Protein AF-A0A370K1T4-F1 (afdb_monomer)

Solvent-accessible surface area (backbone atoms only — not comparable to full-atom values): 5301 Å² total; per-residue (Å²): 133,56,52,65,56,52,51,53,51,26,31,76,65,66,53,79,54,71,67,59,52,51,53,38,52,53,54,34,35,78,73,46,36,68,42,41,48,54,48,50,36,52,50,42,63,69,42,47,84,76,45,57,79,83,36,34,63,56,44,48,52,50,35,52,50,46,50,51,53,43,50,73,80,45,74,80,54,64,64,43,59,54,53,51,71,64,73,65,81,80,91,122

Foldseek 3Di:
DALLVLLVVCLVVLHDDPVRLVVSLVVQCVVPNLLSLLLSLVVLVVCLVVDDPSSNVSSVVSNVSSVVVCCVPPVPPPVSNVVNVPPDPPDD

Secondary structure (DSSP, 8-state):
--HHHHHHHHHHHT---HHHHHHHHHHHHHHHHHHHHHHHHHHHHHHGGGS-GGGHHHHHHHHHHHHHHHHHH-TT-HHHHHHHHH-S----

Nearest PDB structures (foldseek):
  8u1z-assembly1_A  TM=4.145E-01  e=1.666E+00  Homo sapiens
  8xwx-assembly1_B  TM=4.145E-01  e=3.022E+00  Homo sapiens
  1pc2-assembly1_A  TM=3.973E-01  e=3.962E+00  Homo sapiens
  1nzn-assembly1_A  TM=4.051E-01  e=4.661E+00  Homo sapiens

Sequence (92 aa):
MSSAEKVWRSIGRGRAHPSEVLNTLIELDNRQGAVGLYALERELGRALPRLRPSARPLAQAWLEAVVLYRQTYYPEARLARLLCRTSLPAAG

Radius of gyration: 13.11 Å; Cα contacts (8 Å, |Δi|>4): 65; chains: 1; bounding box: 27×32×34 Å

Structure (mmCIF, N/CA/C/O backbone):
data_AF-A0A370K1T4-F1
#
_entry.id   AF-A0A370K1T4-F1
#
loop_
_atom_site.group_PDB
_atom_site.id
_atom_site.type_symbol
_atom_site.label_atom_id
_atom_site.label_alt_id
_atom_site.label_comp_id
_atom_site.label_asym_id
_atom_site.label_entity_id
_atom_site.label_seq_id
_atom_site.pdbx_PDB_ins_code
_atom_site.Cartn_x
_atom_site.Cartn_y
_atom_site.Cartn_z
_atom_site.occupancy
_atom_site.B_iso_or_equiv
_atom_site.auth_seq_id
_atom_site.auth_comp_id
_atom_site.auth_asym_id
_atom_site.auth_atom_id
_atom_site.pdbx_PDB_model_num
ATOM 1 N N . MET A 1 1 ? 7.511 -11.637 6.584 1.00 68.69 1 MET A N 1
ATOM 2 C CA . MET A 1 1 ? 6.272 -10.836 6.608 1.00 68.69 1 MET A CA 1
ATOM 3 C C . MET A 1 1 ? 6.097 -10.186 5.245 1.00 68.69 1 MET A C 1
ATOM 5 O O . MET A 1 1 ? 7.024 -9.516 4.798 1.00 68.69 1 MET A O 1
ATOM 9 N N . SER A 1 2 ? 4.973 -10.429 4.578 1.00 89.75 2 SER A N 1
ATOM 10 C CA . SER A 1 2 ? 4.635 -9.850 3.278 1.00 89.75 2 SER A CA 1
ATOM 11 C C . SER A 1 2 ? 4.364 -8.343 3.387 1.00 89.75 2 SER A C 1
ATOM 13 O O . SER A 1 2 ? 4.070 -7.821 4.466 1.00 89.75 2 SER A O 1
ATOM 15 N N . SER A 1 3 ? 4.448 -7.624 2.266 1.00 93.25 3 SER A N 1
ATOM 16 C CA . SER A 1 3 ? 4.108 -6.196 2.224 1.00 93.25 3 SER A CA 1
ATOM 17 C C . SER A 1 3 ? 2.638 -5.947 2.600 1.00 93.25 3 SER A C 1
ATOM 19 O O . SER A 1 3 ? 2.346 -4.985 3.303 1.00 93.25 3 SER A O 1
ATOM 21 N N . ALA A 1 4 ? 1.724 -6.856 2.236 1.00 91.12 4 ALA A N 1
ATOM 22 C CA . ALA A 1 4 ? 0.315 -6.787 2.635 1.00 91.12 4 ALA A CA 1
ATOM 23 C C . ALA A 1 4 ? 0.133 -6.933 4.159 1.00 91.12 4 ALA A C 1
ATOM 25 O O . ALA A 1 4 ? -0.606 -6.170 4.778 1.00 91.12 4 ALA A O 1
ATOM 26 N N . GLU A 1 5 ? 0.871 -7.842 4.805 1.00 93.44 5 GLU A N 1
ATOM 27 C CA . GLU A 1 5 ? 0.849 -7.978 6.269 1.00 93.44 5 GLU A CA 1
ATOM 28 C C . GLU A 1 5 ? 1.365 -6.712 6.977 1.00 93.44 5 GLU A C 1
ATOM 30 O O . GLU A 1 5 ? 0.830 -6.330 8.022 1.00 93.44 5 GLU A O 1
ATOM 35 N N . LYS A 1 6 ? 2.375 -6.029 6.414 1.00 95.62 6 LYS A N 1
ATOM 36 C CA . LYS A 1 6 ? 2.865 -4.735 6.930 1.00 95.62 6 LYS A CA 1
ATOM 37 C C . LYS A 1 6 ? 1.776 -3.667 6.874 1.00 95.62 6 LYS A C 1
ATOM 39 O O . LYS A 1 6 ? 1.545 -2.984 7.876 1.00 95.62 6 LYS A O 1
ATOM 44 N N . VAL A 1 7 ? 1.083 -3.572 5.739 1.00 96.94 7 VAL A N 1
ATOM 45 C CA . VAL A 1 7 ? -0.032 -2.639 5.532 1.00 96.94 7 VAL A CA 1
ATOM 46 C C . VAL A 1 7 ? -1.123 -2.889 6.572 1.00 96.94 7 VAL A C 1
ATOM 48 O O . VAL A 1 7 ? -1.430 -1.994 7.361 1.00 96.94 7 VAL A O 1
ATOM 51 N N . TRP A 1 8 ? -1.635 -4.118 6.672 1.00 96.94 8 TRP A N 1
ATOM 52 C CA . TRP A 1 8 ? -2.708 -4.446 7.615 1.00 96.94 8 TRP A CA 1
ATOM 53 C C . TRP A 1 8 ? -2.321 -4.267 9.075 1.00 96.94 8 TRP A C 1
ATOM 55 O O . TRP A 1 8 ? -3.130 -3.798 9.877 1.00 96.94 8 TRP A O 1
ATOM 65 N N . ARG A 1 9 ? -1.070 -4.566 9.431 1.00 96.12 9 ARG A N 1
ATOM 66 C CA . ARG A 1 9 ? -0.553 -4.287 10.772 1.00 96.12 9 ARG A CA 1
ATOM 67 C C . ARG A 1 9 ? -0.561 -2.792 11.082 1.00 96.12 9 ARG A C 1
ATOM 69 O O . ARG A 1 9 ? -0.914 -2.418 12.198 1.00 96.12 9 ARG A O 1
ATOM 76 N N . SER A 1 10 ? -0.169 -1.944 10.132 1.00 96.69 10 SER A N 1
ATOM 77 C CA . SER A 1 10 ? -0.175 -0.487 10.324 1.00 96.69 10 SER A CA 1
ATOM 78 C C . SER A 1 10 ? -1.601 0.063 10.470 1.00 96.69 10 SER A C 1
ATOM 80 O O . SER A 1 10 ? -1.867 0.829 11.395 1.00 96.69 10 SER A O 1
ATOM 82 N N . ILE A 1 11 ? -2.545 -0.433 9.658 1.00 96.44 11 ILE A N 1
ATOM 83 C CA . ILE A 1 11 ? -3.977 -0.111 9.749 1.00 96.44 11 ILE A CA 1
ATOM 84 C C . ILE A 1 11 ? -4.535 -0.535 11.111 1.00 96.44 11 ILE A C 1
ATOM 86 O O . ILE A 1 11 ? -5.174 0.266 11.787 1.00 96.44 11 ILE A O 1
ATOM 90 N N . GLY A 1 12 ? -4.238 -1.759 11.560 1.00 95.31 12 GLY A N 1
ATOM 91 C CA . GLY A 1 12 ? -4.661 -2.255 12.873 1.00 95.31 12 GLY A CA 1
ATOM 92 C C . GLY A 1 12 ? -4.086 -1.454 14.047 1.00 95.31 12 GLY A C 1
ATOM 93 O O . GLY A 1 12 ? -4.737 -1.332 15.080 1.00 95.31 12 GLY A O 1
ATOM 94 N N . ARG A 1 13 ? -2.892 -0.871 13.885 1.00 95.25 13 ARG A N 1
ATOM 95 C CA . ARG A 1 13 ? -2.266 0.032 14.867 1.00 95.25 13 ARG A CA 1
ATOM 96 C C . ARG A 1 13 ? -2.749 1.482 14.760 1.00 95.25 13 ARG A C 1
ATOM 98 O O . ARG A 1 13 ? -2.424 2.271 15.641 1.00 95.25 13 ARG A O 1
ATOM 105 N N . GLY A 1 14 ? -3.454 1.845 13.689 1.00 95.69 14 GLY A N 1
ATOM 106 C CA . GLY A 1 14 ? -3.905 3.213 13.431 1.00 95.69 14 GLY A CA 1
ATOM 107 C C . GLY A 1 14 ? -2.783 4.213 13.131 1.00 95.69 14 GLY A C 1
ATOM 108 O O . GLY A 1 14 ? -3.017 5.414 13.213 1.00 95.69 14 GLY A O 1
ATOM 109 N N . ARG A 1 15 ? -1.568 3.750 12.798 1.00 95.19 15 ARG A N 1
ATOM 110 C CA . ARG A 1 15 ? -0.431 4.624 12.462 1.00 95.19 15 ARG A CA 1
ATOM 111 C C . ARG A 1 15 ? 0.495 3.999 11.421 1.00 95.19 15 ARG A C 1
ATOM 113 O O . ARG A 1 15 ? 0.771 2.801 11.483 1.00 95.19 15 ARG A O 1
ATOM 120 N N . ALA A 1 16 ? 1.012 4.834 10.527 1.00 95.44 16 ALA A N 1
ATOM 121 C CA . ALA A 1 16 ? 2.088 4.514 9.594 1.00 95.44 16 ALA A CA 1
ATOM 122 C C . ALA A 1 16 ? 2.913 5.782 9.343 1.00 95.44 16 ALA A C 1
ATOM 124 O O . ALA A 1 16 ? 2.338 6.852 9.138 1.00 95.44 16 ALA A O 1
ATOM 125 N N . HIS A 1 17 ? 4.241 5.681 9.365 1.00 95.75 17 HIS A N 1
ATOM 126 C CA . HIS A 1 17 ? 5.093 6.805 8.974 1.00 95.75 17 HIS A CA 1
ATOM 127 C C . HIS A 1 17 ? 5.214 6.869 7.435 1.00 95.75 17 HIS A C 1
ATOM 129 O O . HIS A 1 17 ? 5.291 5.812 6.806 1.00 95.75 17 HIS A O 1
ATOM 135 N N . PRO A 1 18 ? 5.294 8.053 6.793 1.00 93.94 18 PRO A N 1
ATOM 136 C CA . PRO A 1 18 ? 5.383 8.150 5.330 1.00 93.94 18 PRO A CA 1
ATOM 137 C C . PRO A 1 18 ? 6.519 7.327 4.702 1.00 93.94 18 PRO A C 1
ATOM 139 O O . PRO A 1 18 ? 6.334 6.707 3.656 1.00 93.94 18 PRO A O 1
ATOM 142 N N . SER A 1 19 ? 7.680 7.250 5.361 1.00 96.69 19 SER A N 1
ATOM 143 C CA . SER A 1 19 ? 8.786 6.404 4.891 1.00 96.69 19 SER A CA 1
ATOM 144 C C . SER A 1 19 ? 8.469 4.907 4.968 1.00 96.69 19 SER A C 1
ATOM 146 O O . SER A 1 19 ? 8.868 4.160 4.081 1.00 96.69 19 SER A O 1
ATOM 148 N N . GLU A 1 20 ? 7.723 4.450 5.980 1.00 95.88 20 GLU A N 1
ATOM 149 C CA . GLU A 1 20 ? 7.276 3.053 6.071 1.00 95.88 20 GLU A CA 1
ATOM 150 C C . GLU A 1 20 ? 6.304 2.717 4.941 1.00 95.88 20 GLU A C 1
ATOM 152 O O . GLU A 1 20 ? 6.386 1.628 4.367 1.00 95.88 20 GLU A O 1
ATOM 157 N N . VAL A 1 21 ? 5.421 3.662 4.599 1.00 97.31 21 VAL A N 1
ATOM 158 C CA . VAL A 1 21 ? 4.491 3.532 3.472 1.00 97.31 21 VAL A CA 1
ATOM 159 C C . VAL A 1 21 ? 5.268 3.341 2.176 1.00 97.31 21 VAL A C 1
ATOM 161 O O . VAL A 1 21 ? 5.128 2.305 1.524 1.00 97.31 21 VAL A O 1
ATOM 164 N N . LEU A 1 22 ? 6.151 4.285 1.846 1.00 97.38 22 LEU A N 1
ATOM 165 C CA . LEU A 1 22 ? 6.924 4.246 0.606 1.00 97.38 22 LEU A CA 1
ATO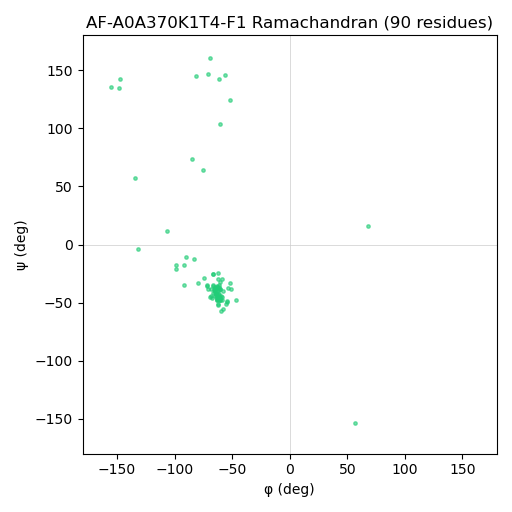M 166 C C . LEU A 1 22 ? 7.822 3.003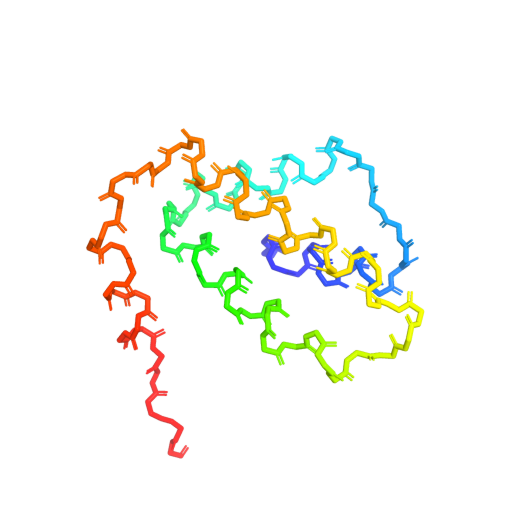 0.520 1.00 97.38 22 LEU A C 1
ATOM 168 O O . LEU A 1 22 ? 7.810 2.311 -0.496 1.00 97.38 22 LEU A O 1
ATOM 172 N N . ASN A 1 23 ? 8.537 2.663 1.596 1.00 97.88 23 ASN A N 1
ATOM 173 C CA . ASN A 1 23 ? 9.399 1.480 1.631 1.00 97.88 23 ASN A CA 1
ATOM 174 C C . ASN A 1 23 ? 8.610 0.185 1.406 1.00 97.88 23 ASN A C 1
ATOM 176 O O . ASN A 1 23 ? 9.087 -0.720 0.725 1.00 97.88 23 ASN A O 1
ATOM 180 N N . THR A 1 24 ? 7.395 0.094 1.952 1.00 98.31 24 THR A N 1
ATOM 181 C CA . THR A 1 24 ? 6.537 -1.084 1.768 1.00 98.31 24 THR A CA 1
ATOM 182 C C . THR A 1 24 ? 6.051 -1.209 0.323 1.00 98.31 24 THR A C 1
ATOM 184 O O . THR A 1 24 ? 5.991 -2.326 -0.194 1.00 98.31 24 THR A O 1
ATOM 187 N N . LEU A 1 25 ? 5.734 -0.089 -0.338 1.00 98.19 25 LEU A N 1
ATOM 188 C CA . LEU A 1 25 ? 5.343 -0.075 -1.752 1.00 98.19 25 LEU A CA 1
ATOM 189 C C . LEU A 1 25 ? 6.514 -0.444 -2.665 1.00 98.19 25 LEU A C 1
ATOM 191 O O . LEU A 1 25 ? 6.343 -1.304 -3.522 1.00 98.19 25 LEU A O 1
ATOM 195 N N . ILE A 1 26 ? 7.706 0.109 -2.419 1.00 97.69 26 ILE A N 1
ATOM 196 C CA . ILE A 1 26 ? 8.934 -0.257 -3.142 1.00 97.69 26 ILE A CA 1
ATOM 197 C C . ILE A 1 26 ? 9.235 -1.751 -2.968 1.00 97.69 26 ILE A C 1
ATOM 199 O O . ILE A 1 26 ? 9.537 -2.446 -3.931 1.00 97.69 26 ILE A O 1
ATOM 203 N N . GLU A 1 27 ? 9.129 -2.284 -1.748 1.00 98.06 27 GLU A N 1
ATOM 204 C CA . GLU A 1 27 ? 9.355 -3.711 -1.496 1.00 98.06 27 GLU A CA 1
ATOM 205 C C . GLU A 1 27 ? 8.320 -4.601 -2.198 1.00 98.06 27 GLU A C 1
ATOM 207 O O . GLU A 1 27 ? 8.670 -5.671 -2.699 1.00 98.06 27 GLU A O 1
ATOM 212 N N . LEU A 1 28 ? 7.049 -4.184 -2.221 1.00 97.75 28 LEU A N 1
ATOM 213 C CA . LEU A 1 28 ? 5.995 -4.893 -2.947 1.00 97.75 28 LEU A CA 1
ATOM 214 C C . LEU A 1 28 ? 6.275 -4.900 -4.451 1.00 97.75 28 LEU A C 1
ATOM 216 O O . LEU A 1 28 ? 6.219 -5.960 -5.073 1.00 97.75 28 LEU A O 1
ATOM 220 N N . ASP A 1 29 ? 6.612 -3.741 -5.007 1.00 96.75 29 ASP A N 1
ATOM 221 C CA . ASP A 1 29 ? 6.909 -3.572 -6.424 1.00 96.75 29 ASP A CA 1
ATOM 222 C C . ASP A 1 29 ? 8.142 -4.383 -6.842 1.00 96.75 29 ASP A C 1
ATOM 224 O O . ASP A 1 29 ? 8.078 -5.192 -7.761 1.00 96.75 29 ASP A O 1
ATOM 228 N N . ASN A 1 30 ? 9.230 -4.314 -6.075 1.00 96.75 30 ASN A N 1
ATOM 229 C CA . ASN A 1 30 ? 10.438 -5.095 -6.347 1.00 96.75 30 ASN A CA 1
ATOM 230 C C . ASN A 1 30 ? 10.193 -6.612 -6.363 1.00 96.75 30 ASN A C 1
ATOM 232 O O . ASN A 1 30 ? 10.909 -7.346 -7.039 1.00 96.75 30 ASN A O 1
ATOM 236 N N . ARG A 1 31 ? 9.213 -7.107 -5.596 1.00 96.12 31 ARG A N 1
ATOM 237 C CA . ARG A 1 31 ? 8.916 -8.546 -5.515 1.00 96.12 31 ARG A CA 1
ATOM 238 C C . ARG A 1 31 ? 7.867 -9.019 -6.511 1.00 96.12 31 ARG A C 1
ATOM 240 O O . ARG A 1 31 ? 7.916 -10.173 -6.922 1.00 96.12 31 ARG A O 1
ATOM 247 N N . GLN A 1 32 ? 6.870 -8.191 -6.806 1.00 94.75 32 GLN A N 1
ATOM 248 C CA . GLN A 1 32 ? 5.652 -8.614 -7.510 1.00 94.75 32 GLN A CA 1
ATOM 249 C C . GLN A 1 32 ? 5.274 -7.691 -8.675 1.00 94.75 32 GLN A C 1
ATOM 251 O O . GLN A 1 32 ? 4.297 -7.956 -9.382 1.00 94.75 32 GLN A O 1
ATOM 256 N N . GLY A 1 33 ? 6.019 -6.608 -8.871 1.00 93.88 33 GLY A N 1
ATOM 257 C CA . GLY A 1 33 ? 5.758 -5.581 -9.866 1.00 93.88 33 GLY A CA 1
ATOM 258 C C . GLY A 1 33 ? 4.370 -4.95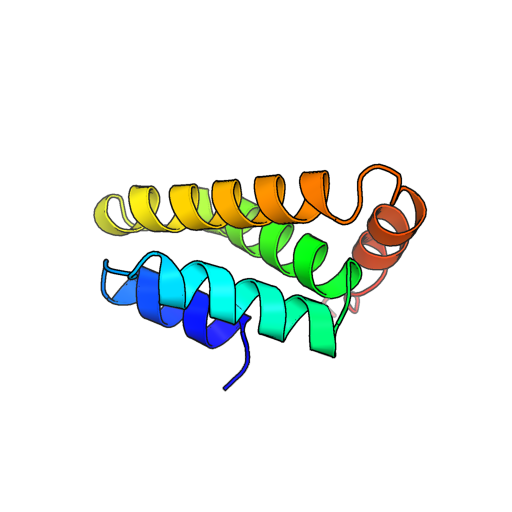5 -9.731 1.00 93.88 33 GLY A C 1
ATOM 259 O O . GLY A 1 33 ? 3.693 -5.023 -8.696 1.00 93.88 33 GLY A O 1
ATOM 260 N N . ALA A 1 34 ? 3.878 -4.456 -10.864 1.00 93.25 34 ALA A N 1
ATOM 261 C CA . ALA A 1 34 ? 2.523 -3.933 -11.008 1.00 93.25 34 ALA A CA 1
ATOM 262 C C . ALA A 1 34 ? 1.426 -4.900 -10.525 1.00 93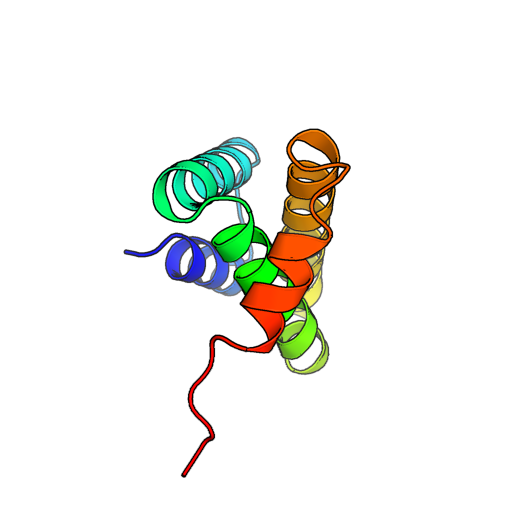.25 34 ALA A C 1
ATOM 264 O O . ALA A 1 34 ? 0.398 -4.450 -10.017 1.00 93.25 34 ALA A O 1
ATOM 265 N N . VAL A 1 35 ? 1.618 -6.217 -10.673 1.00 93.00 35 VAL A N 1
ATOM 266 C CA . VAL A 1 35 ? 0.614 -7.222 -10.283 1.00 93.00 35 VAL A CA 1
ATOM 267 C C . VAL A 1 35 ? 0.362 -7.186 -8.775 1.00 93.00 35 VAL A C 1
ATOM 269 O O . VAL A 1 35 ? -0.796 -7.196 -8.350 1.00 93.00 35 VAL A O 1
ATOM 272 N N . GLY A 1 36 ? 1.423 -7.082 -7.971 1.00 94.94 36 GLY A N 1
ATOM 273 C CA . GLY A 1 36 ? 1.308 -6.955 -6.518 1.00 94.94 36 GLY A CA 1
ATOM 274 C C . GLY A 1 36 ? 0.610 -5.663 -6.097 1.00 94.94 36 GLY A C 1
ATOM 275 O O . GLY A 1 36 ? -0.272 -5.689 -5.239 1.00 94.94 36 GLY A O 1
ATOM 276 N N . LEU A 1 37 ? 0.935 -4.544 -6.753 1.00 96.12 37 LEU A N 1
ATOM 277 C CA . LEU A 1 37 ? 0.306 -3.246 -6.486 1.00 96.12 37 LEU A CA 1
ATOM 278 C C . LEU A 1 37 ? -1.207 -3.271 -6.765 1.00 96.12 37 LEU A C 1
ATOM 280 O O . LEU A 1 37 ? -1.998 -2.862 -5.919 1.00 96.12 37 LEU A O 1
ATOM 284 N N . TYR A 1 38 ? -1.630 -3.809 -7.914 1.00 95.38 38 TYR A N 1
ATOM 285 C CA . TYR A 1 38 ? -3.055 -3.961 -8.244 1.00 95.38 38 TYR A CA 1
ATOM 286 C C . TYR A 1 38 ? -3.782 -4.932 -7.305 1.00 95.38 38 TYR A C 1
ATOM 288 O O . TYR A 1 38 ? -4.959 -4.727 -6.994 1.00 95.38 38 TYR A O 1
ATOM 296 N N . ALA A 1 39 ? -3.113 -6.004 -6.870 1.00 95.38 39 ALA A N 1
ATOM 297 C CA . ALA A 1 39 ? -3.684 -6.936 -5.905 1.00 95.38 39 ALA A CA 1
ATOM 298 C C . ALA A 1 39 ? -3.950 -6.242 -4.561 1.00 95.38 39 ALA A C 1
ATOM 300 O O . ALA A 1 39 ? -5.070 -6.334 -4.056 1.00 95.38 39 ALA A O 1
AT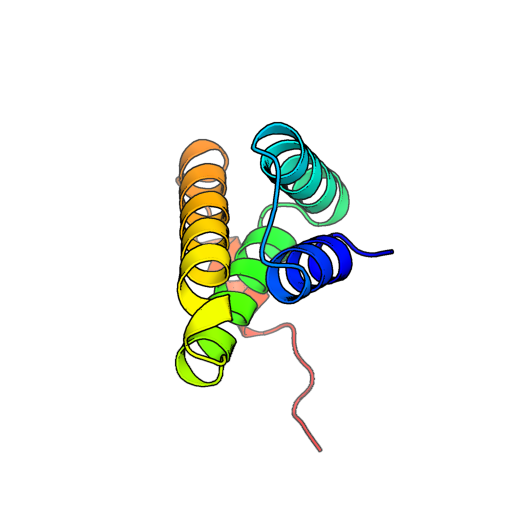OM 301 N N . LEU A 1 40 ? -2.970 -5.488 -4.048 1.00 97.00 40 LEU A N 1
ATOM 302 C CA . LEU A 1 40 ? -3.093 -4.730 -2.803 1.00 97.00 40 LEU A CA 1
ATOM 303 C C . LEU A 1 40 ? -4.167 -3.634 -2.895 1.00 97.00 40 LEU A C 1
ATOM 305 O O . LEU A 1 40 ? -5.005 -3.531 -2.004 1.00 97.00 40 LEU A O 1
ATOM 309 N N . GLU A 1 41 ? -4.201 -2.862 -3.985 1.00 97.38 41 GLU A N 1
ATOM 310 C CA . GLU A 1 41 ? -5.245 -1.855 -4.241 1.00 97.38 41 GLU A CA 1
ATOM 311 C C . GLU A 1 41 ? -6.648 -2.470 -4.159 1.00 97.38 41 GLU A C 1
ATOM 313 O O . GLU A 1 41 ? -7.529 -1.974 -3.453 1.00 97.38 41 GLU A O 1
ATOM 318 N N . ARG A 1 42 ? -6.857 -3.594 -4.853 1.00 96.31 42 ARG A N 1
ATOM 319 C CA . ARG A 1 42 ? -8.144 -4.292 -4.856 1.00 96.31 42 ARG A CA 1
ATOM 320 C C . ARG A 1 42 ? -8.501 -4.838 -3.478 1.00 96.31 42 ARG A C 1
ATOM 322 O O . ARG A 1 42 ? -9.674 -4.826 -3.106 1.00 96.31 42 ARG A O 1
ATOM 329 N N . GLU A 1 43 ? -7.522 -5.366 -2.754 1.00 96.75 43 GLU A N 1
ATOM 330 C CA . GLU A 1 43 ? -7.708 -5.888 -1.404 1.00 96.75 43 GLU A CA 1
ATOM 331 C C . GLU A 1 43 ? -8.152 -4.783 -0.437 1.00 96.75 43 GLU A C 1
ATOM 333 O O . GLU A 1 43 ? -9.204 -4.921 0.192 1.00 96.75 43 GLU A O 1
ATOM 338 N N . LEU A 1 44 ? -7.427 -3.657 -0.401 1.00 97.44 44 LEU A N 1
ATOM 339 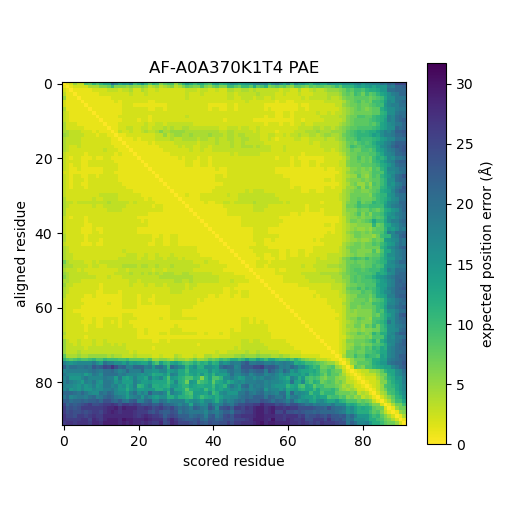C CA . LEU A 1 44 ? -7.797 -2.462 0.366 1.00 97.44 44 LEU A CA 1
ATOM 340 C C . LEU A 1 44 ? -9.202 -1.979 -0.008 1.00 97.44 44 LEU A C 1
ATOM 342 O O . LEU A 1 44 ? -10.044 -1.817 0.874 1.00 97.44 44 LEU A O 1
ATOM 346 N N . GLY A 1 45 ? -9.486 -1.811 -1.304 1.00 97.69 45 GLY A N 1
ATOM 347 C CA . GLY A 1 45 ? -10.783 -1.327 -1.781 1.00 97.69 45 GLY A CA 1
ATOM 348 C C . GLY A 1 45 ? -11.954 -2.233 -1.384 1.00 97.69 45 GLY A C 1
ATOM 349 O O . GLY A 1 45 ? -13.015 -1.745 -0.999 1.00 97.69 45 GLY A O 1
ATOM 350 N N . ARG A 1 46 ? -11.766 -3.560 -1.405 1.00 97.31 46 ARG A N 1
ATOM 351 C CA . ARG A 1 46 ? -12.787 -4.531 -0.961 1.00 97.31 46 ARG A CA 1
ATOM 352 C C . ARG A 1 46 ? -12.983 -4.541 0.552 1.00 97.31 46 ARG A C 1
ATOM 354 O O . ARG A 1 46 ? -14.091 -4.796 1.024 1.00 97.31 46 ARG A O 1
ATOM 361 N N . ALA A 1 47 ? -11.915 -4.329 1.309 1.00 96.25 47 ALA A N 1
ATOM 362 C CA . ALA A 1 47 ? -11.953 -4.367 2.762 1.00 96.25 47 ALA A CA 1
ATOM 363 C C . ALA A 1 47 ? -12.504 -3.069 3.367 1.00 96.25 47 ALA A C 1
ATOM 365 O O . ALA A 1 47 ? -13.197 -3.131 4.383 1.00 96.25 47 ALA A O 1
ATOM 366 N N . LEU A 1 48 ? -12.255 -1.917 2.734 1.00 97.00 48 LEU A N 1
ATOM 367 C CA . LEU A 1 48 ? -12.569 -0.584 3.256 1.00 97.00 48 LEU A CA 1
ATOM 368 C C . LEU A 1 48 ? -13.989 -0.443 3.850 1.00 97.00 48 LEU A C 1
ATOM 370 O O . LEU A 1 48 ? -14.100 0.018 4.990 1.00 97.00 48 LEU A O 1
ATOM 374 N N . PRO A 1 49 ? -15.078 -0.892 3.182 1.00 96.50 49 PRO A N 1
ATOM 375 C CA . PRO A 1 49 ? -16.436 -0.736 3.716 1.00 96.50 49 PRO A CA 1
ATOM 376 C C . PRO A 1 49 ? -16.685 -1.554 4.992 1.00 96.50 49 PRO A C 1
ATOM 378 O O . PRO A 1 49 ? -17.542 -1.202 5.804 1.00 96.50 49 PRO A O 1
ATOM 381 N N . ARG A 1 50 ? -15.928 -2.641 5.182 1.00 96.56 50 ARG A N 1
ATOM 382 C CA . ARG A 1 50 ? -16.058 -3.591 6.298 1.00 96.56 50 ARG A CA 1
ATOM 383 C C . ARG A 1 50 ? -15.200 -3.209 7.503 1.00 96.56 50 ARG A C 1
ATOM 385 O O . ARG A 1 50 ? -15.354 -3.792 8.573 1.00 96.56 50 ARG A O 1
ATOM 392 N N . LEU A 1 51 ? -14.294 -2.245 7.344 1.00 96.62 51 LEU A N 1
ATOM 393 C CA . LEU A 1 51 ? -13.437 -1.788 8.429 1.00 96.62 51 LEU A CA 1
ATOM 394 C C . LEU A 1 51 ? -14.228 -0.989 9.466 1.00 96.62 51 LEU A C 1
ATOM 396 O O . LEU A 1 51 ? -15.154 -0.235 9.139 1.00 96.62 51 LEU A O 1
ATOM 400 N N . ARG A 1 52 ? -13.794 -1.114 10.726 1.00 96.50 52 ARG A N 1
ATOM 401 C CA . ARG A 1 52 ? -14.253 -0.262 11.829 1.00 96.50 52 ARG A CA 1
ATOM 402 C C . ARG A 1 52 ? -14.000 1.213 11.483 1.00 96.50 52 ARG A C 1
ATOM 404 O O . ARG A 1 52 ? -12.963 1.497 10.879 1.00 96.50 52 ARG A O 1
ATOM 411 N N . PRO A 1 53 ? -14.865 2.154 11.904 1.00 96.38 53 PRO A N 1
ATOM 412 C CA . PRO A 1 53 ? -14.728 3.570 11.557 1.00 96.38 53 PRO A CA 1
ATOM 413 C C . PRO A 1 53 ? -13.340 4.159 11.838 1.00 96.38 53 PRO A C 1
ATOM 415 O O . PRO A 1 53 ? -12.817 4.890 11.007 1.00 96.38 53 PRO A O 1
ATOM 418 N N . SER A 1 54 ? -12.703 3.771 12.947 1.00 95.75 54 SER A N 1
ATOM 419 C CA . SER A 1 54 ? -11.364 4.242 13.326 1.00 95.75 54 SER A CA 1
ATOM 420 C C . SER A 1 54 ? -10.237 3.787 12.391 1.00 95.75 54 SER A C 1
ATOM 422 O O . SER A 1 54 ? -9.219 4.463 12.297 1.00 95.75 54 SER A O 1
ATOM 424 N N . ALA A 1 55 ? -10.398 2.664 11.686 1.00 96.50 55 ALA A N 1
ATOM 425 C CA . ALA A 1 55 ? -9.378 2.119 10.788 1.00 96.50 55 ALA A CA 1
ATOM 426 C C . ALA A 1 55 ? -9.532 2.610 9.338 1.00 96.50 55 ALA A C 1
ATOM 428 O O . ALA A 1 55 ? -8.589 2.518 8.550 1.00 96.50 55 ALA A O 1
ATOM 429 N N . ARG A 1 56 ? -10.712 3.135 8.977 1.00 97.31 56 ARG A N 1
ATOM 430 C CA . ARG A 1 56 ? -11.022 3.579 7.610 1.00 97.31 56 ARG A CA 1
ATOM 431 C C . ARG A 1 56 ? -10.096 4.689 7.100 1.00 97.31 56 ARG A C 1
ATOM 433 O O . ARG A 1 56 ? -9.643 4.535 5.972 1.00 97.31 56 ARG A O 1
ATOM 440 N N . PRO A 1 57 ? -9.757 5.746 7.869 1.00 97.56 57 PRO A N 1
ATOM 441 C CA . PRO A 1 57 ? -8.918 6.828 7.351 1.00 97.56 57 PRO A CA 1
ATOM 442 C C . PRO A 1 57 ? -7.535 6.346 6.910 1.00 97.56 57 PRO A C 1
ATOM 444 O O . PRO A 1 57 ? -7.096 6.654 5.809 1.00 97.56 57 PRO A O 1
ATOM 447 N N . LEU A 1 58 ? -6.869 5.525 7.729 1.00 97.62 58 LEU A N 1
ATOM 448 C CA . LEU A 1 58 ? -5.538 5.025 7.386 1.00 97.62 58 LEU A CA 1
ATOM 449 C C . LEU A 1 58 ? -5.584 3.982 6.261 1.00 97.62 58 LEU A C 1
ATOM 451 O O . LEU A 1 58 ? -4.698 3.962 5.413 1.00 97.62 58 LEU A O 1
ATOM 455 N N . ALA A 1 59 ? -6.616 3.138 6.214 1.00 98.12 59 ALA A N 1
ATOM 456 C CA . ALA A 1 59 ? -6.804 2.215 5.097 1.00 98.12 59 ALA A CA 1
ATOM 457 C C . ALA A 1 59 ? -7.079 2.950 3.772 1.00 98.12 59 ALA A C 1
ATOM 459 O O . ALA A 1 59 ? -6.556 2.549 2.735 1.00 98.12 59 ALA A O 1
ATOM 460 N N . GLN A 1 60 ? -7.845 4.044 3.817 1.00 98.31 60 GLN A N 1
ATOM 461 C CA . GLN A 1 60 ? -8.087 4.918 2.671 1.00 98.31 60 GLN A CA 1
ATOM 462 C C . GLN A 1 60 ? -6.791 5.607 2.221 1.00 98.31 60 GLN A C 1
ATOM 464 O O . GLN A 1 60 ? -6.474 5.581 1.037 1.00 98.31 60 GLN A O 1
ATOM 469 N N . ALA A 1 61 ? -5.990 6.124 3.157 1.00 98.12 61 ALA A N 1
ATOM 470 C CA . ALA A 1 61 ? -4.689 6.717 2.844 1.00 98.12 61 ALA A CA 1
ATOM 471 C C . ALA A 1 61 ? -3.722 5.705 2.201 1.00 98.12 61 ALA A C 1
ATOM 473 O O . ALA A 1 61 ? -3.008 6.036 1.258 1.00 98.12 61 ALA A O 1
ATOM 474 N N . TRP A 1 62 ? -3.723 4.448 2.659 1.00 98.44 62 TRP A N 1
ATOM 475 C CA . TRP A 1 62 ? -2.969 3.373 2.006 1.00 98.44 62 TRP A CA 1
ATOM 476 C C . TRP A 1 62 ? -3.470 3.076 0.593 1.00 98.44 62 TRP A C 1
ATOM 478 O O . TRP A 1 62 ? -2.655 2.903 -0.310 1.00 98.44 62 TRP A O 1
ATOM 488 N N . LEU A 1 63 ? -4.790 3.023 0.394 1.00 98.44 63 LEU A N 1
ATOM 489 C CA . LEU A 1 63 ? -5.385 2.831 -0.928 1.00 98.44 63 LEU A CA 1
ATOM 490 C C . LEU A 1 63 ? -4.954 3.945 -1.891 1.00 98.44 63 LEU A C 1
ATOM 492 O O . LEU A 1 63 ? -4.492 3.657 -2.993 1.00 98.44 63 LEU A O 1
ATOM 496 N N . GLU A 1 64 ? -5.041 5.200 -1.456 1.00 98.12 64 GLU A N 1
ATOM 497 C CA . GLU A 1 64 ? -4.609 6.365 -2.233 1.00 98.12 64 GLU A CA 1
ATOM 498 C C . GLU A 1 64 ? -3.112 6.323 -2.545 1.00 98.12 64 GLU A C 1
ATOM 500 O O . GLU A 1 64 ? -2.722 6.535 -3.692 1.00 98.12 64 GLU A O 1
ATOM 505 N N . ALA A 1 65 ? -2.272 5.974 -1.566 1.00 98.25 65 ALA A N 1
ATOM 506 C CA . ALA A 1 65 ? -0.831 5.853 -1.764 1.00 98.25 65 ALA A CA 1
ATOM 507 C C . ALA A 1 65 ? -0.473 4.774 -2.800 1.00 98.25 65 ALA A C 1
ATOM 509 O O . ALA A 1 65 ? 0.371 5.012 -3.664 1.00 98.25 65 ALA A O 1
ATOM 510 N N . VAL A 1 66 ? -1.130 3.608 -2.755 1.00 98.00 66 VAL A N 1
ATOM 511 C CA . VAL A 1 66 ? -0.933 2.535 -3.746 1.00 98.00 66 VAL A CA 1
ATOM 512 C C . VAL A 1 66 ? -1.350 3.005 -5.139 1.00 98.00 66 VAL A C 1
ATOM 514 O O . VAL A 1 66 ? -0.607 2.795 -6.100 1.00 98.00 66 VAL A O 1
ATOM 517 N N . VAL A 1 67 ? -2.514 3.655 -5.257 1.00 96.56 67 VAL A N 1
ATOM 518 C CA . VAL A 1 67 ? -3.017 4.183 -6.534 1.00 96.56 67 VAL A CA 1
ATOM 519 C C . VAL A 1 67 ? -2.049 5.212 -7.108 1.00 96.56 67 VAL A C 1
ATOM 521 O O . VAL A 1 67 ? -1.686 5.103 -8.279 1.00 96.56 67 VAL A O 1
ATOM 524 N N . LEU A 1 68 ? -1.599 6.167 -6.289 1.00 96.81 68 LEU A N 1
ATOM 525 C CA . LEU A 1 68 ? -0.677 7.217 -6.707 1.00 96.81 68 LEU A CA 1
ATOM 526 C C . LEU A 1 68 ? 0.657 6.625 -7.165 1.00 96.81 68 LEU A C 1
ATOM 528 O O . LEU A 1 68 ? 1.071 6.866 -8.295 1.00 96.81 68 LEU A O 1
ATOM 532 N N . TYR A 1 69 ? 1.280 5.782 -6.337 1.00 96.62 69 TYR A N 1
ATOM 533 C CA . TYR A 1 69 ? 2.535 5.110 -6.676 1.00 96.62 69 TYR A CA 1
ATOM 534 C C . TYR A 1 69 ? 2.410 4.349 -8.002 1.00 96.62 69 TYR A C 1
ATOM 536 O O . TYR A 1 69 ? 3.215 4.515 -8.917 1.00 96.62 69 TYR A O 1
ATOM 544 N N . ARG A 1 70 ? 1.345 3.558 -8.157 1.00 94.75 70 ARG A N 1
ATOM 545 C CA . ARG A 1 70 ? 1.111 2.783 -9.3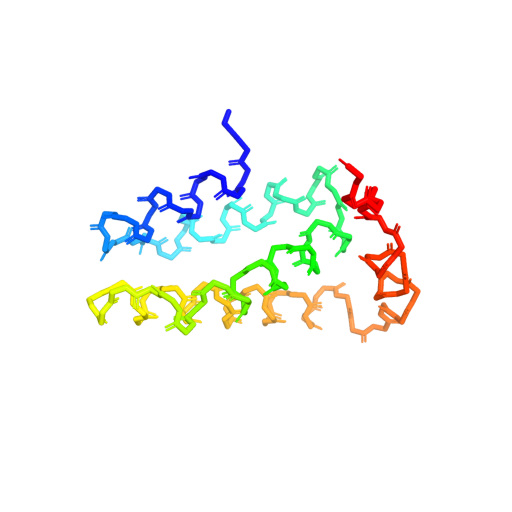77 1.00 94.75 70 ARG A CA 1
ATOM 546 C C . ARG A 1 70 ? 0.902 3.671 -10.602 1.00 94.75 70 ARG A C 1
ATOM 548 O O . ARG A 1 70 ? 1.386 3.325 -11.672 1.00 94.75 70 ARG A O 1
ATOM 555 N N . GLN A 1 71 ? 0.178 4.780 -10.485 1.00 92.81 71 GLN A N 1
ATOM 556 C CA . GLN A 1 71 ? -0.015 5.714 -11.599 1.00 92.81 71 GLN A CA 1
ATOM 557 C C . GLN A 1 71 ? 1.291 6.410 -11.996 1.00 92.81 71 GLN A C 1
ATOM 559 O O . GLN A 1 71 ? 1.511 6.632 -13.184 1.00 92.81 71 GLN A O 1
ATOM 564 N N . THR A 1 72 ? 2.165 6.694 -11.029 1.00 93.94 72 THR A N 1
ATOM 565 C CA . THR A 1 72 ? 3.487 7.282 -11.274 1.00 93.94 72 THR A CA 1
ATOM 566 C C . THR A 1 72 ? 4.425 6.320 -12.004 1.00 93.94 72 THR A C 1
ATOM 568 O O . THR A 1 72 ? 5.061 6.726 -12.973 1.00 93.94 72 THR A O 1
ATOM 571 N N . TYR A 1 73 ? 4.509 5.055 -11.578 1.00 91.75 73 TYR A N 1
ATOM 572 C CA . TYR A 1 73 ? 5.501 4.103 -12.110 1.00 91.75 73 TYR A CA 1
ATOM 573 C C . TYR A 1 73 ? 4.959 3.156 -13.196 1.00 91.75 73 TYR A C 1
ATOM 575 O O . TYR A 1 73 ? 5.735 2.589 -13.960 1.00 91.75 73 TYR A O 1
ATOM 583 N N . TYR A 1 74 ? 3.636 3.011 -13.316 1.00 89.31 74 TYR A N 1
ATOM 584 C CA . TYR A 1 74 ? 2.971 2.135 -14.292 1.00 89.31 74 TYR A CA 1
ATOM 585 C C . TYR A 1 74 ? 1.793 2.819 -15.016 1.00 89.31 74 TYR A C 1
ATOM 587 O O . TYR A 1 74 ? 0.666 2.298 -14.996 1.00 89.31 74 TYR A O 1
ATOM 595 N N . PRO A 1 75 ? 2.018 3.959 -15.695 1.00 77.00 75 PRO A N 1
ATOM 596 C CA . PRO A 1 75 ? 0.947 4.736 -16.326 1.00 77.00 75 PRO A CA 1
ATOM 597 C C . PRO A 1 75 ? 0.171 3.950 -17.403 1.00 77.00 75 PRO A C 1
ATOM 599 O O . PRO A 1 75 ? -1.044 4.110 -17.529 1.00 77.00 75 PRO A O 1
ATOM 602 N N . GLU A 1 76 ? 0.826 3.030 -18.124 1.00 71.19 76 GLU A N 1
ATOM 603 C CA . GLU A 1 76 ? 0.235 2.302 -19.263 1.00 71.19 76 GLU A CA 1
ATOM 604 C C . GLU A 1 76 ? -0.111 0.825 -19.001 1.00 71.19 76 GLU A C 1
ATOM 606 O O . GLU A 1 76 ? -0.437 0.077 -19.923 1.00 71.19 76 GLU A O 1
ATOM 611 N N . ALA A 1 77 ? -0.093 0.361 -17.748 1.00 64.44 77 ALA A N 1
ATOM 612 C CA . ALA A 1 77 ? -0.214 -1.066 -17.431 1.00 64.44 77 ALA A CA 1
ATOM 613 C C . ALA A 1 77 ? -1.650 -1.636 -17.566 1.00 64.44 77 ALA A C 1
ATOM 615 O O . ALA A 1 77 ? -2.259 -2.090 -16.590 1.00 64.44 77 ALA A O 1
ATOM 616 N N . ARG A 1 78 ? -2.208 -1.642 -18.787 1.00 61.50 78 ARG A N 1
ATOM 617 C CA . ARG A 1 78 ? -3.494 -2.278 -19.140 1.00 61.50 78 ARG A CA 1
ATOM 618 C C . ARG A 1 78 ? -3.448 -3.803 -18.983 1.00 61.50 78 ARG A C 1
ATOM 620 O O . ARG A 1 78 ? -4.418 -4.386 -18.507 1.00 61.50 78 ARG A O 1
ATOM 627 N N . LEU A 1 79 ? -2.322 -4.442 -19.313 1.00 60.53 79 LEU A N 1
ATOM 628 C CA . LEU A 1 79 ? -2.158 -5.902 -19.211 1.00 60.53 79 LEU A CA 1
ATOM 629 C C . LEU A 1 79 ? -2.078 -6.393 -17.759 1.00 60.53 79 LEU A C 1
ATOM 631 O O . LEU A 1 79 ? -2.692 -7.401 -17.417 1.00 60.53 79 LEU A O 1
ATOM 635 N N . ALA A 1 80 ? -1.412 -5.647 -16.873 1.00 62.12 80 ALA A N 1
ATOM 636 C CA . ALA A 1 80 ? -1.347 -6.001 -15.454 1.00 62.12 80 ALA A CA 1
ATOM 637 C C . ALA A 1 80 ? -2.743 -6.019 -14.797 1.00 62.12 80 ALA A C 1
ATOM 639 O O . ALA A 1 80 ? -3.036 -6.921 -14.015 1.00 62.12 80 ALA A O 1
ATOM 640 N N . ARG A 1 81 ? -3.655 -5.107 -15.186 1.00 62.97 81 ARG A N 1
ATOM 641 C CA . ARG A 1 81 ? -5.065 -5.149 -14.739 1.00 62.97 81 ARG A CA 1
ATOM 642 C C . ARG A 1 81 ? -5.764 -6.454 -15.106 1.00 62.97 81 ARG A C 1
ATOM 644 O O . ARG A 1 81 ? -6.549 -6.958 -14.306 1.00 62.97 81 ARG A O 1
ATOM 651 N N . LEU A 1 82 ? -5.510 -6.974 -16.308 1.00 62.78 82 LEU A N 1
ATOM 652 C CA .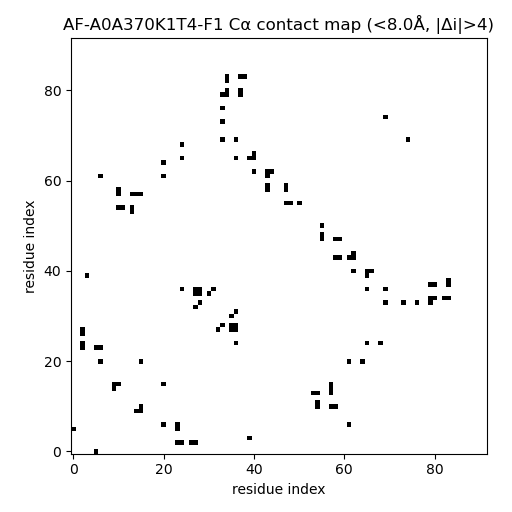 LEU A 1 82 ? -6.129 -8.207 -16.798 1.00 62.78 82 LEU A CA 1
ATOM 653 C C . LEU A 1 82 ? -5.607 -9.428 -16.034 1.00 62.78 82 LEU A C 1
ATOM 655 O O . LEU A 1 82 ? -6.413 -10.223 -15.560 1.00 62.78 82 LEU A O 1
ATOM 659 N N . LEU A 1 83 ? -4.292 -9.523 -15.820 1.00 64.38 83 LEU A N 1
ATOM 660 C CA . LEU A 1 83 ? -3.675 -10.634 -15.082 1.00 64.38 83 LEU A CA 1
ATOM 661 C C . LEU A 1 83 ? -4.094 -10.665 -13.607 1.00 64.38 83 LEU A C 1
ATOM 663 O O . LEU A 1 83 ? -4.397 -11.720 -13.054 1.00 64.38 83 LEU A O 1
ATOM 667 N N . CYS A 1 84 ? -4.221 -9.502 -12.965 1.00 61.00 84 CYS A N 1
ATOM 668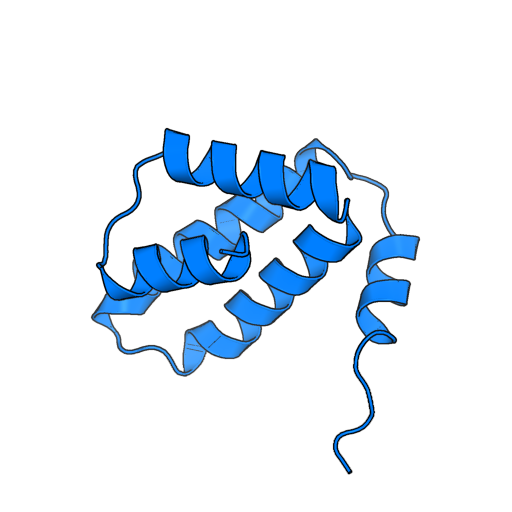 C CA . CYS A 1 84 ? -4.761 -9.436 -11.609 1.00 61.00 84 CYS A CA 1
ATOM 669 C C . CYS A 1 84 ? -6.212 -9.925 -11.530 1.00 61.00 84 CYS A C 1
ATOM 671 O O . CYS A 1 84 ? -6.651 -10.323 -10.452 1.00 61.00 84 CYS A O 1
ATOM 673 N N . ARG A 1 85 ? -6.972 -9.871 -12.629 1.00 59.59 85 ARG A N 1
ATOM 674 C CA . ARG A 1 85 ? -8.371 -10.308 -12.695 1.00 59.59 85 ARG A CA 1
ATOM 675 C C . ARG A 1 85 ? -8.501 -11.835 -12.694 1.00 59.59 85 ARG A C 1
ATOM 677 O O . ARG A 1 85 ? -9.507 -12.335 -12.204 1.00 59.59 85 ARG A O 1
ATOM 684 N N . THR A 1 86 ? -7.495 -12.545 -13.207 1.00 57.06 86 THR A N 1
ATOM 685 C CA . THR A 1 86 ? -7.483 -14.009 -13.362 1.00 57.06 86 THR A CA 1
ATOM 686 C C . THR A 1 86 ? -6.731 -14.739 -12.249 1.00 57.06 86 THR A C 1
ATOM 688 O O . THR A 1 86 ? -6.983 -15.915 -12.017 1.00 57.06 86 THR A O 1
ATOM 691 N N . SER A 1 87 ? -5.834 -14.059 -11.531 1.00 48.75 87 SER A N 1
ATOM 692 C CA . SER A 1 87 ? -5.051 -14.659 -10.442 1.00 48.75 87 SER A CA 1
ATOM 693 C C . SER A 1 87 ? -5.804 -14.644 -9.102 1.00 48.75 87 SER A C 1
ATOM 695 O O . SER A 1 87 ? -5.504 -13.854 -8.208 1.00 48.75 87 SER A O 1
ATOM 697 N N . LEU A 1 88 ? -6.811 -15.507 -8.976 1.00 45.59 88 LEU A N 1
ATOM 698 C CA . LEU A 1 88 ? -7.286 -16.107 -7.720 1.00 45.59 88 LEU A CA 1
ATOM 699 C C . LEU A 1 88 ? -7.982 -17.428 -8.090 1.00 45.59 88 LEU A C 1
ATOM 701 O O . LEU A 1 88 ? -8.750 -17.429 -9.054 1.00 45.59 88 LEU A O 1
ATOM 705 N N . PRO A 1 89 ? -7.741 -18.539 -7.368 1.00 43.28 89 PRO A N 1
ATOM 706 C CA . PRO A 1 89 ? -8.485 -19.767 -7.605 1.00 43.28 89 PRO A CA 1
ATOM 707 C C . PRO A 1 89 ? -9.969 -19.496 -7.341 1.00 43.28 89 PRO A C 1
ATOM 709 O O . PRO A 1 89 ? -10.319 -18.732 -6.435 1.00 43.28 89 PRO A O 1
ATOM 712 N N . ALA A 1 90 ? -10.837 -20.102 -8.152 1.00 43.12 90 ALA A N 1
ATOM 713 C CA . ALA A 1 90 ? -12.250 -20.186 -7.827 1.00 43.12 90 ALA A CA 1
ATOM 714 C C . ALA A 1 90 ? -12.357 -20.751 -6.406 1.00 43.12 90 ALA A C 1
ATOM 716 O O . ALA A 1 90 ? -11.769 -21.792 -6.114 1.00 43.12 90 ALA A O 1
ATOM 717 N N . ALA A 1 91 ? -13.034 -20.025 -5.518 1.00 44.78 91 ALA A N 1
ATOM 718 C CA . ALA A 1 91 ? -13.428 -20.570 -4.232 1.00 44.78 91 ALA A CA 1
ATOM 719 C C . ALA A 1 91 ? -14.341 -21.769 -4.523 1.00 44.78 91 ALA A C 1
ATOM 721 O O . ALA A 1 91 ? -15.470 -21.584 -4.978 1.00 44.78 91 ALA A O 1
ATOM 722 N N . GLY A 1 92 ? -13.784 -22.967 -4.361 1.00 39.19 92 GLY A N 1
ATOM 723 C CA . GLY A 1 92 ? -14.493 -24.232 -4.219 1.00 39.19 92 GLY A CA 1
ATOM 724 C C . GLY A 1 92 ? -14.420 -24.674 -2.770 1.00 39.19 92 GLY A C 1
ATOM 725 O O . GLY A 1 92 ? -13.413 -24.322 -2.111 1.00 39.19 92 GLY A O 1
#

Mean predicted aligned error: 6.27 Å

pLDDT: mean 88.16, std 16.29, range [39.19, 98.44]